Protein AF-A0A358MIZ1-F1 (afdb_monomer)

Solvent-accessible surface area (backbone atoms only — not comparable to full-atom values): 7118 Å² total; per-residue (Å²): 104,70,42,53,80,60,73,42,51,68,49,67,70,33,75,61,46,54,47,71,69,34,33,62,78,38,36,72,62,54,50,52,58,53,47,63,47,51,72,78,48,54,74,66,59,52,47,55,53,26,55,77,69,72,43,96,73,80,83,90,67,56,73,69,52,47,68,66,30,69,65,42,53,76,63,58,36,69,44,51,18,86,79,47,80,48,71,57,77,94,76,81,58,97,89,57,83,82,93,67,64,74,56,86,76,59,94,68,69,84,68,126

Sequence (112 aa):
RLCRFLGLEWMCSAPQFRKNADRVANRPEMIALLMAETRKRSKAEVLAGCEADGIPAGPINDLAEVFADPQVQARGMKITPEGVPGVRAPFRFSDAELVLDAASPALGQDNS

Nearest PDB structures (foldseek):
  4ed9-assembly1_A-2  TM=9.360E-01  e=2.223E-08  Brucella suis 1330
  4hl6-assembly3_E  TM=8.967E-01  e=2.841E-04  Escherichia coli K-12
  9br6-assembly1_A  TM=8.365E-01  e=1.562E-04  Homo sapiens
  5yx6-assembly1_A  TM=8.737E-01  e=2.601E-03  Mycobacterium tuberculosis H37Rv
  5yit-assembly1_B  TM=8.583E-01  e=3.954E-03  Mycobacterium tuberculosis H37Rv

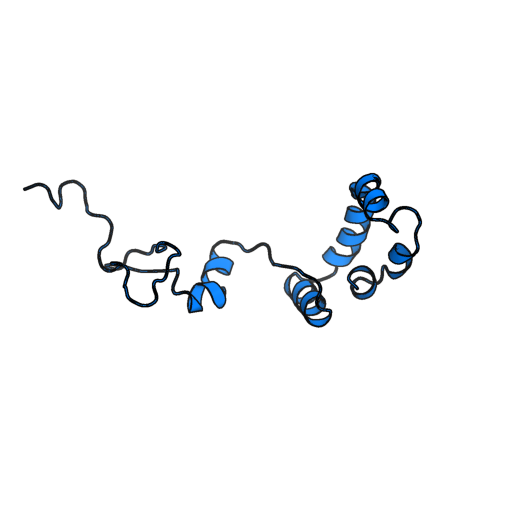Secondary structure (DSSP, 8-state):
-HHHHTT-GGGGT-GGGSSHHHHHHTHHHHHHHHHHHHTTS-HHHHHHHHHHTT--------HHHHHH-HHHHHTT-EE-GGG--EE--S---SS--------PPPTTTT--

Mean predicted aligned error: 4.59 Å

Radius of gyration: 22.75 Å; Cα contacts (8 Å, |Δi|>4): 81; chains: 1; bounding box: 43×31×69 Å

pLDDT: mean 95.73, std 2.7, range [74.44, 98.56]

Foldseek 3Di:
DLCVLLVNVVLCVDPCNVDPVSCVVCVVVVCVSSCVRPVVDDPVVSVVSCVVVVHDDDDPDDPVRCCVDPVCVVQVQWDQAVNRIDGDDSDDDPPDDDDRRHDDDDVCNPPD

Structure (mmCIF, N/CA/C/O backbone):
data_AF-A0A358MIZ1-F1
#
_entry.id   AF-A0A358MIZ1-F1
#
loop_
_atom_site.group_PDB
_atom_site.id
_atom_site.type_symbol
_atom_site.label_atom_id
_atom_site.label_alt_id
_atom_site.label_comp_id
_atom_site.label_asym_id
_atom_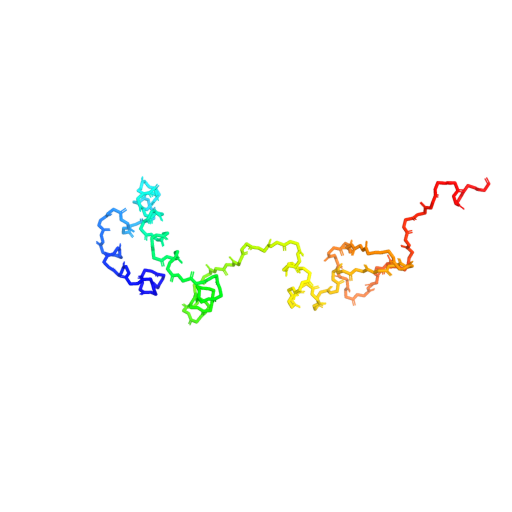site.label_entity_id
_atom_site.label_seq_id
_atom_site.pdbx_PDB_ins_code
_atom_site.Cartn_x
_atom_site.Cartn_y
_atom_site.Cartn_z
_atom_site.occupancy
_atom_site.B_iso_or_equiv
_atom_site.auth_seq_id
_atom_site.auth_comp_id
_atom_site.auth_asym_id
_atom_site.auth_atom_id
_atom_site.pdbx_PDB_model_num
ATOM 1 N N . ARG A 1 1 ? 6.329 -7.016 -16.672 1.00 94.12 1 ARG A N 1
ATOM 2 C CA . ARG A 1 1 ? 4.923 -6.621 -16.423 1.00 94.12 1 ARG A CA 1
ATOM 3 C C . ARG A 1 1 ? 4.863 -5.143 -16.074 1.00 94.12 1 ARG A C 1
ATOM 5 O O . ARG A 1 1 ? 4.507 -4.389 -16.957 1.00 94.12 1 ARG A O 1
ATOM 12 N N . LEU A 1 2 ? 5.401 -4.704 -14.928 1.00 96.62 2 LEU A N 1
ATOM 13 C CA . LEU A 1 2 ? 5.441 -3.274 -14.570 1.00 96.62 2 LEU A CA 1
ATOM 14 C C . LEU A 1 2 ? 6.026 -2.357 -15.660 1.00 96.62 2 LEU A C 1
ATOM 16 O O . LEU A 1 2 ? 5.390 -1.382 -16.036 1.00 96.62 2 LEU A O 1
ATOM 20 N N . CYS A 1 3 ? 7.191 -2.694 -16.227 1.00 96.94 3 CYS A N 1
ATOM 21 C CA . CYS A 1 3 ? 7.771 -1.882 -17.302 1.00 96.94 3 CYS A CA 1
ATOM 22 C C . CYS A 1 3 ? 6.865 -1.803 -18.540 1.00 96.94 3 CYS A C 1
ATOM 24 O O . CYS A 1 3 ? 6.811 -0.763 -19.171 1.00 96.94 3 CYS A O 1
ATOM 26 N N . ARG A 1 4 ? 6.114 -2.863 -18.862 1.00 96.06 4 ARG A N 1
ATOM 27 C CA . ARG A 1 4 ? 5.129 -2.843 -19.953 1.00 96.06 4 ARG A CA 1
ATOM 28 C C . ARG A 1 4 ? 3.967 -1.916 -19.641 1.00 96.06 4 ARG A C 1
ATOM 30 O O . ARG A 1 4 ? 3.683 -1.035 -20.440 1.00 96.06 4 ARG A O 1
ATOM 37 N N . PHE A 1 5 ? 3.365 -2.070 -18.465 1.00 96.50 5 PHE A N 1
ATOM 38 C CA . PHE A 1 5 ? 2.284 -1.206 -17.990 1.00 96.50 5 PHE A CA 1
ATOM 39 C C . PHE A 1 5 ? 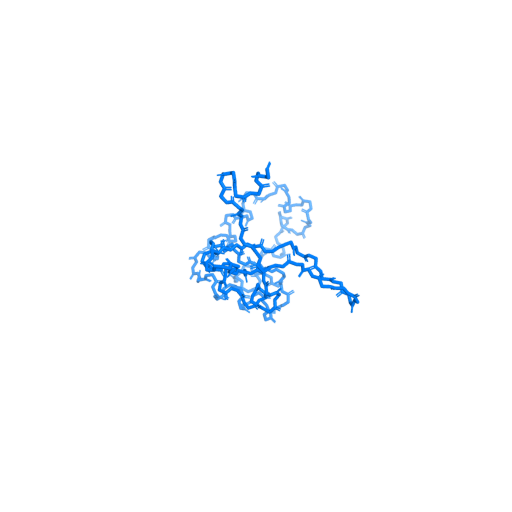2.662 0.288 -18.035 1.00 96.50 5 PHE A C 1
ATOM 41 O O . PHE A 1 5 ? 1.861 1.137 -18.423 1.00 96.50 5 PHE A O 1
ATOM 48 N N . LEU A 1 6 ? 3.913 0.612 -17.696 1.00 97.06 6 LEU A N 1
ATOM 49 C CA . LEU A 1 6 ? 4.421 1.985 -17.699 1.00 97.06 6 LEU A CA 1
ATOM 50 C C . LEU A 1 6 ? 4.954 2.468 -19.061 1.00 97.06 6 LEU A C 1
ATOM 52 O O . LEU A 1 6 ? 5.350 3.624 -19.150 1.00 97.06 6 LEU A O 1
ATOM 56 N N . GLY A 1 7 ? 4.971 1.638 -20.111 1.00 96.81 7 GLY A N 1
ATOM 57 C CA . GLY A 1 7 ? 5.532 2.009 -21.423 1.00 96.81 7 GLY A CA 1
ATOM 58 C C . GLY A 1 7 ? 7.069 2.041 -21.478 1.00 96.81 7 GLY A C 1
ATOM 59 O O . GLY A 1 7 ? 7.662 2.641 -22.366 1.00 96.81 7 GLY A O 1
ATOM 60 N N . LEU A 1 8 ? 7.730 1.381 -20.530 1.00 97.50 8 LEU A N 1
ATOM 61 C CA . LEU A 1 8 ? 9.182 1.301 -20.350 1.00 97.50 8 LEU A CA 1
ATOM 62 C C . LEU A 1 8 ? 9.742 -0.084 -20.720 1.00 97.50 8 LEU A C 1
ATOM 64 O O . LEU A 1 8 ? 10.708 -0.554 -20.120 1.00 97.50 8 LEU A O 1
ATOM 68 N N . GLU A 1 9 ? 9.136 -0.786 -21.680 1.00 97.06 9 GLU A N 1
ATOM 69 C CA . GLU A 1 9 ? 9.497 -2.174 -22.025 1.00 97.06 9 GLU A CA 1
ATOM 70 C C . GLU A 1 9 ? 10.971 -2.361 -22.388 1.00 97.06 9 GLU A C 1
ATOM 72 O O . GLU A 1 9 ? 11.555 -3.405 -22.094 1.00 97.06 9 GLU A O 1
ATOM 77 N N . TRP A 1 10 ? 11.599 -1.332 -22.956 1.00 97.12 10 TRP A N 1
ATOM 78 C CA . TRP A 1 10 ? 13.025 -1.326 -23.274 1.00 97.12 10 TRP A CA 1
ATOM 79 C C . TRP A 1 10 ? 13.906 -1.616 -22.043 1.00 97.12 10 TRP A C 1
ATOM 81 O O . TRP A 1 10 ? 14.931 -2.291 -22.168 1.00 97.12 10 TRP A O 1
ATOM 91 N N . MET A 1 11 ? 13.481 -1.209 -20.836 1.00 97.69 11 MET A N 1
ATOM 92 C CA . MET A 1 11 ? 14.207 -1.473 -19.587 1.00 97.69 11 MET A CA 1
ATOM 93 C C . MET A 1 11 ? 14.325 -2.971 -19.287 1.00 97.69 11 MET A C 1
ATOM 95 O O . MET A 1 11 ? 15.253 -3.380 -18.598 1.00 97.69 11 MET A O 1
ATOM 99 N N . CYS A 1 12 ? 13.421 -3.814 -19.801 1.00 95.75 12 CYS A N 1
ATOM 100 C CA . CYS A 1 12 ? 13.492 -5.263 -19.594 1.00 95.75 12 CYS A CA 1
ATOM 101 C C . CYS A 1 12 ? 14.709 -5.905 -20.279 1.00 95.75 12 CYS A C 1
ATOM 103 O O . CYS A 1 12 ? 15.159 -6.968 -19.849 1.00 95.75 12 CYS A O 1
ATOM 105 N N . SER A 1 13 ? 15.238 -5.268 -21.327 1.00 96.00 13 SER A N 1
ATOM 106 C CA . SER A 1 13 ? 16.381 -5.766 -22.102 1.00 96.00 13 SER A CA 1
ATOM 107 C C . SER A 1 13 ? 17.672 -4.997 -21.823 1.00 96.00 13 SER A C 1
ATOM 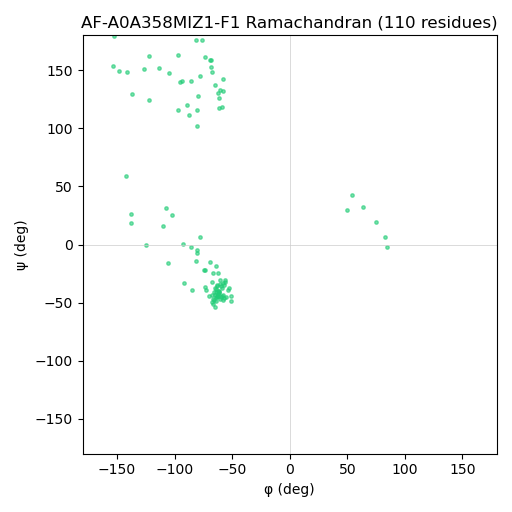109 O O . SER A 1 13 ? 18.752 -5.496 -22.137 1.00 96.00 13 SER A O 1
ATOM 111 N N . ALA A 1 14 ? 17.565 -3.814 -21.216 1.00 97.38 14 ALA A N 1
ATOM 112 C CA . ALA A 1 14 ? 18.684 -2.944 -20.888 1.00 97.38 14 ALA A CA 1
ATOM 113 C C . ALA A 1 14 ? 19.664 -3.634 -19.910 1.00 97.38 14 ALA A C 1
ATOM 115 O O . ALA A 1 14 ? 19.228 -4.095 -18.846 1.00 97.38 14 ALA A O 1
ATOM 116 N N . PRO A 1 15 ? 20.975 -3.717 -20.226 1.00 97.62 15 PRO A N 1
ATOM 117 C CA . PRO A 1 15 ? 21.959 -4.402 -19.382 1.00 97.62 15 PRO A CA 1
ATOM 118 C C . PRO A 1 15 ? 21.961 -3.929 -17.924 1.00 97.62 15 PRO A C 1
ATOM 120 O O . PRO A 1 15 ? 22.063 -4.748 -17.018 1.00 97.62 15 PRO A O 1
ATOM 123 N N . GLN A 1 16 ? 21.754 -2.632 -17.693 1.00 96.81 16 GLN A N 1
ATOM 124 C CA . GLN A 1 16 ? 21.748 -2.012 -16.368 1.00 96.81 16 GLN A CA 1
ATOM 125 C C . GLN A 1 16 ? 20.548 -2.400 -15.479 1.00 96.81 16 GLN A C 1
ATOM 127 O O . GLN A 1 16 ? 20.598 -2.190 -14.268 1.00 96.81 16 GLN A O 1
ATOM 132 N N . PHE A 1 17 ? 19.479 -2.990 -16.036 1.00 97.94 17 PHE A N 1
ATOM 133 C CA . PHE A 1 17 ? 18.267 -3.373 -15.287 1.00 97.94 17 PHE A CA 1
ATOM 134 C C . PHE A 1 17 ? 17.886 -4.858 -15.426 1.00 97.94 17 PHE A C 1
ATOM 136 O O . PHE A 1 17 ? 16.893 -5.312 -14.839 1.00 97.94 17 PHE A O 1
ATOM 143 N N . ARG A 1 18 ? 18.665 -5.631 -16.192 1.00 95.94 18 ARG A N 1
ATOM 144 C CA . ARG A 1 18 ? 18.317 -7.001 -16.588 1.00 95.94 18 ARG A CA 1
ATOM 145 C C . ARG A 1 18 ? 18.239 -7.947 -15.390 1.00 95.94 18 ARG A C 1
ATOM 147 O O . ARG A 1 18 ? 17.220 -8.616 -15.201 1.00 95.94 18 ARG A O 1
ATOM 154 N N . LYS A 1 19 ? 19.286 -8.019 -14.561 1.00 97.38 19 LYS A N 1
ATOM 155 C CA . LYS A 1 19 ? 19.297 -8.849 -13.346 1.00 97.38 19 LYS A CA 1
ATOM 156 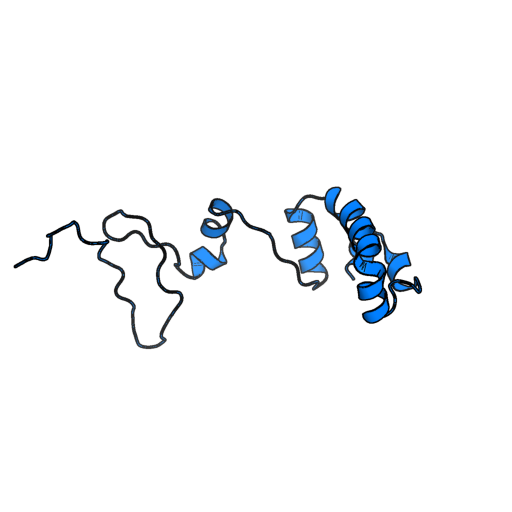C C . LYS A 1 19 ? 18.942 -8.016 -12.123 1.00 97.38 19 LYS A C 1
ATOM 158 O O . LYS A 1 19 ? 19.008 -6.791 -12.119 1.00 97.38 19 LYS A O 1
ATOM 163 N N . ASN A 1 20 ? 18.579 -8.699 -11.04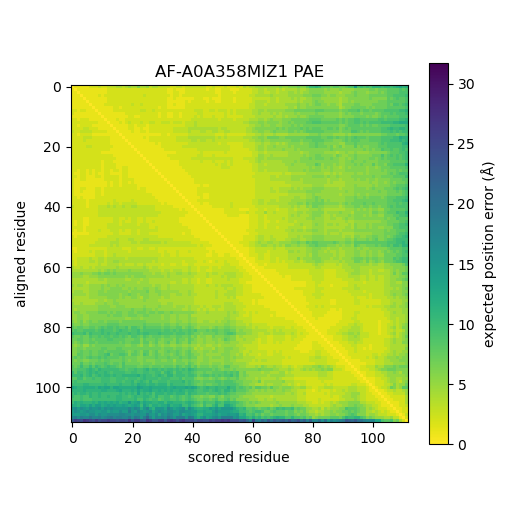1 1.00 97.31 20 ASN A N 1
ATOM 164 C CA . ASN A 1 20 ? 18.280 -8.019 -9.784 1.00 97.31 20 ASN A CA 1
ATOM 165 C C . ASN A 1 20 ? 19.483 -7.244 -9.232 1.00 97.31 20 ASN A C 1
ATOM 167 O O . ASN A 1 20 ? 19.305 -6.124 -8.770 1.00 97.31 20 ASN A O 1
ATOM 171 N N . ALA A 1 21 ? 20.689 -7.814 -9.323 1.00 98.25 21 ALA A N 1
ATOM 172 C CA . ALA A 1 21 ? 21.918 -7.138 -8.911 1.00 98.25 21 ALA A CA 1
ATOM 173 C C . ALA A 1 21 ? 22.133 -5.831 -9.692 1.00 98.25 21 ALA A C 1
ATOM 175 O O . ALA A 1 21 ? 22.386 -4.797 -9.080 1.00 98.25 21 ALA A O 1
ATOM 176 N N . ASP A 1 22 ? 21.915 -5.857 -11.011 1.00 98.12 22 ASP A N 1
ATOM 177 C CA . ASP A 1 22 ? 22.037 -4.678 -11.874 1.00 98.12 22 ASP A CA 1
ATOM 178 C C . ASP A 1 22 ? 21.024 -3.594 -11.465 1.00 98.12 22 ASP A C 1
ATOM 180 O O . ASP A 1 22 ? 21.392 -2.437 -11.280 1.00 98.12 22 ASP A O 1
ATOM 184 N N . ARG A 1 23 ? 19.762 -3.968 -11.200 1.00 97.94 23 ARG A N 1
ATOM 185 C CA . ARG A 1 23 ? 18.738 -3.029 -10.696 1.00 97.94 23 ARG A CA 1
ATOM 186 C C . ARG A 1 23 ? 19.067 -2.441 -9.330 1.00 97.94 23 ARG A C 1
ATOM 188 O O . ARG A 1 23 ? 18.695 -1.306 -9.056 1.00 97.94 23 ARG A O 1
ATOM 195 N N . VAL A 1 24 ? 19.700 -3.214 -8.449 1.00 98.31 24 VAL A N 1
ATOM 196 C CA . VAL A 1 24 ? 20.123 -2.728 -7.129 1.00 98.31 24 VAL A CA 1
ATOM 197 C C . VAL A 1 24 ? 21.271 -1.731 -7.281 1.00 98.31 24 VAL A C 1
ATOM 199 O O . VAL A 1 24 ? 21.212 -0.671 -6.662 1.00 98.31 24 VAL A O 1
ATOM 202 N N . ALA A 1 25 ? 22.255 -2.033 -8.132 1.00 98.25 25 ALA A N 1
ATOM 203 C CA . ALA A 1 25 ? 23.380 -1.147 -8.424 1.00 98.25 25 ALA A CA 1
ATOM 204 C C . ALA A 1 25 ? 22.935 0.158 -9.111 1.00 98.25 25 ALA A C 1
ATOM 206 O O . ALA A 1 25 ? 23.421 1.230 -8.767 1.00 98.25 25 ALA A O 1
ATOM 207 N N . ASN A 1 26 ? 21.952 0.081 -10.013 1.00 98.25 26 ASN A N 1
ATOM 208 C CA . ASN A 1 26 ? 21.421 1.219 -10.773 1.00 98.25 26 ASN A CA 1
ATOM 209 C C . ASN A 1 26 ? 20.075 1.725 -10.221 1.00 98.25 26 ASN A C 1
ATOM 211 O O . ASN A 1 26 ? 19.258 2.299 -10.945 1.00 98.25 26 ASN A O 1
ATOM 215 N N . ARG A 1 27 ? 19.813 1.499 -8.926 1.00 98.38 27 ARG A N 1
ATOM 216 C CA . ARG A 1 27 ? 18.529 1.821 -8.286 1.00 98.38 27 ARG A CA 1
ATOM 217 C C . ARG A 1 27 ? 18.112 3.288 -8.451 1.00 98.38 27 ARG A C 1
ATOM 219 O O . ARG A 1 27 ? 16.938 3.490 -8.758 1.00 98.38 27 ARG A O 1
ATOM 226 N N . PRO A 1 28 ? 18.989 4.297 -8.266 1.00 98.56 28 PRO A N 1
ATOM 227 C CA . PRO A 1 28 ? 18.587 5.697 -8.411 1.00 98.56 28 PRO A CA 1
ATOM 228 C C . PRO A 1 28 ? 18.044 6.019 -9.809 1.00 98.56 28 PRO A C 1
ATOM 230 O O . PRO A 1 28 ? 16.977 6.617 -9.927 1.00 98.56 28 PRO A O 1
ATOM 233 N N . GLU A 1 29 ? 18.726 5.557 -10.860 1.00 98.31 29 GLU A N 1
ATOM 234 C CA . GLU A 1 29 ? 18.304 5.753 -12.251 1.00 98.31 29 GLU A CA 1
ATOM 235 C C . GLU A 1 29 ? 17.000 5.002 -12.551 1.00 98.31 29 GLU A C 1
ATOM 237 O O . GLU A 1 29 ? 16.050 5.580 -13.080 1.00 98.31 29 GLU A O 1
ATOM 242 N N . MET A 1 30 ? 16.914 3.731 -12.142 1.00 98.38 30 MET A N 1
ATOM 243 C CA . MET A 1 30 ? 15.707 2.922 -12.319 1.00 98.38 30 MET A CA 1
ATOM 244 C C . MET A 1 30 ? 14.490 3.583 -11.661 1.00 98.38 30 MET A C 1
ATOM 246 O O . MET A 1 30 ? 13.422 3.657 -12.266 1.00 98.38 30 MET A O 1
ATOM 250 N N . ILE A 1 31 ? 14.643 4.070 -10.425 1.00 98.19 31 ILE A N 1
ATOM 251 C CA . ILE A 1 31 ? 13.574 4.762 -9.701 1.00 98.19 31 ILE A CA 1
ATOM 252 C C . ILE A 1 31 ? 13.177 6.042 -10.434 1.00 98.19 31 ILE A C 1
ATOM 254 O O . ILE A 1 31 ? 11.984 6.268 -10.606 1.00 98.19 31 ILE A O 1
ATOM 258 N N . ALA A 1 32 ? 14.133 6.848 -10.906 1.00 98.50 32 ALA A N 1
ATOM 259 C CA . ALA A 1 32 ? 13.831 8.081 -11.629 1.00 98.50 32 ALA A CA 1
ATOM 260 C C . ALA A 1 32 ? 12.977 7.824 -12.885 1.00 98.50 32 ALA A C 1
ATOM 262 O O . ALA A 1 32 ? 11.980 8.515 -13.096 1.00 98.50 32 ALA A O 1
ATOM 263 N N . LEU A 1 33 ? 13.310 6.790 -13.665 1.00 98.31 33 LEU A N 1
ATOM 264 C CA . LEU A 1 33 ? 12.551 6.385 -14.855 1.00 98.31 33 LEU A CA 1
ATOM 265 C C . LEU A 1 33 ? 11.136 5.906 -14.505 1.00 98.31 33 LEU A C 1
ATOM 267 O O . LEU A 1 33 ? 10.160 6.365 -15.096 1.00 98.31 33 LEU A O 1
ATOM 271 N N . LEU A 1 34 ? 11.008 5.020 -13.512 1.00 98.12 34 LEU A N 1
ATOM 272 C CA . LEU A 1 34 ? 9.701 4.529 -13.067 1.00 98.12 34 LEU A CA 1
ATOM 273 C C . LEU A 1 34 ? 8.837 5.673 -12.518 1.00 98.12 34 LEU A C 1
ATOM 275 O O . LEU A 1 34 ? 7.657 5.759 -12.848 1.00 98.12 34 LEU A O 1
ATOM 279 N N . MET A 1 35 ? 9.423 6.575 -11.725 1.00 97.94 35 MET A N 1
ATOM 280 C CA . MET A 1 35 ? 8.736 7.738 -11.160 1.00 97.94 35 MET A CA 1
ATOM 281 C C . MET A 1 35 ? 8.277 8.727 -12.227 1.00 97.94 35 MET A C 1
ATOM 283 O O . MET A 1 35 ? 7.202 9.307 -12.086 1.00 97.94 35 MET A O 1
ATOM 287 N N . ALA A 1 36 ? 9.067 8.932 -13.283 1.00 98.25 36 ALA A N 1
ATOM 288 C CA . ALA A 1 36 ? 8.682 9.805 -14.386 1.00 98.25 36 ALA A CA 1
ATOM 289 C C . ALA A 1 36 ? 7.373 9.339 -15.042 1.00 98.25 36 ALA A C 1
ATOM 291 O O . ALA A 1 36 ? 6.537 10.171 -15.386 1.00 98.25 36 ALA A O 1
ATOM 292 N N . GLU A 1 37 ? 7.160 8.025 -15.156 1.00 98.00 37 GLU A N 1
ATOM 293 C CA . GLU A 1 37 ? 5.932 7.467 -15.726 1.00 98.00 37 GLU A CA 1
ATOM 294 C C . GLU A 1 37 ? 4.793 7.328 -14.715 1.00 98.00 37 GLU A C 1
ATOM 296 O O . GLU A 1 37 ? 3.640 7.609 -15.052 1.00 98.00 37 GLU A O 1
ATOM 301 N N . THR A 1 38 ? 5.065 6.932 -13.469 1.00 97.12 38 THR A N 1
ATOM 302 C CA . THR A 1 38 ? 3.999 6.801 -12.462 1.00 97.12 38 THR A CA 1
ATOM 303 C C . THR A 1 38 ? 3.402 8.151 -12.076 1.00 97.12 38 THR A C 1
ATOM 305 O O . THR A 1 38 ? 2.198 8.222 -11.863 1.00 97.12 38 THR A O 1
ATOM 308 N N . ARG A 1 39 ? 4.184 9.243 -12.075 1.00 97.44 39 ARG A N 1
ATOM 309 C CA . ARG A 1 39 ? 3.693 10.611 -11.795 1.00 97.44 39 ARG A CA 1
ATOM 310 C C . ARG A 1 39 ? 2.683 11.142 -12.813 1.00 97.44 39 ARG A C 1
ATOM 312 O O . ARG A 1 39 ? 1.983 12.101 -12.512 1.00 97.44 39 ARG A O 1
ATOM 319 N N . LYS A 1 40 ? 2.609 10.549 -14.007 1.00 97.69 40 LYS A N 1
ATOM 320 C CA . LYS A 1 40 ? 1.640 10.929 -15.049 1.00 97.69 40 LYS A CA 1
ATOM 321 C C . LYS A 1 40 ? 0.249 10.333 -14.816 1.00 97.69 40 LYS A C 1
ATOM 323 O O . LYS A 1 40 ? -0.656 10.597 -15.598 1.00 97.69 40 LYS A O 1
ATOM 328 N N . ARG A 1 41 ? 0.099 9.483 -13.799 1.00 96.56 41 ARG A N 1
ATOM 329 C CA . ARG A 1 41 ? -1.106 8.708 -13.502 1.00 96.56 41 ARG A CA 1
ATOM 330 C C . ARG A 1 41 ? -1.512 8.957 -12.055 1.00 96.56 41 ARG A C 1
ATOM 332 O O . ARG A 1 41 ? -0.671 9.217 -11.194 1.00 96.56 41 ARG A O 1
ATOM 339 N N . SER A 1 42 ? -2.799 8.860 -11.771 1.00 96.88 42 SER A N 1
ATOM 340 C CA . SER A 1 42 ? -3.303 8.877 -10.402 1.00 96.88 42 SER A CA 1
ATOM 341 C C . SER A 1 42 ? -2.915 7.599 -9.648 1.00 96.88 42 SER A C 1
ATOM 343 O O . SER A 1 42 ? -2.671 6.543 -10.239 1.00 96.88 42 SER A O 1
ATOM 345 N N . LYS A 1 43 ? -2.917 7.671 -8.308 1.00 94.25 43 LYS A N 1
ATOM 346 C CA . LYS A 1 43 ? -2.733 6.504 -7.425 1.00 94.25 43 LYS A CA 1
ATOM 347 C C . LYS A 1 43 ? -3.692 5.363 -7.798 1.00 94.25 43 LYS A C 1
ATOM 349 O O . LYS A 1 43 ? -3.265 4.216 -7.884 1.00 94.25 43 LYS A O 1
ATOM 354 N N . ALA A 1 44 ? -4.960 5.693 -8.055 1.00 94.50 44 ALA A N 1
ATOM 355 C CA . ALA A 1 44 ? -6.003 4.726 -8.386 1.00 94.50 44 ALA A CA 1
ATOM 356 C C . ALA A 1 44 ? -5.725 3.994 -9.709 1.00 94.50 44 ALA A C 1
ATOM 358 O O . ALA A 1 44 ? -5.808 2.771 -9.757 1.00 94.50 44 ALA A O 1
ATOM 359 N N . GLU A 1 45 ? -5.325 4.717 -10.758 1.00 96.81 45 GLU A N 1
ATOM 360 C CA . GLU A 1 45 ? -4.998 4.115 -12.059 1.00 96.81 45 GLU A CA 1
ATOM 361 C C . GLU A 1 45 ? -3.788 3.182 -11.977 1.00 96.81 45 GLU A C 1
ATOM 363 O O . GLU A 1 45 ? -3.790 2.105 -12.573 1.00 96.81 45 GLU A O 1
ATOM 368 N N . VAL A 1 46 ? -2.752 3.571 -11.224 1.00 97.06 46 VAL A N 1
ATOM 369 C CA . VAL A 1 46 ? -1.563 2.728 -11.034 1.00 97.06 46 VAL A CA 1
ATOM 370 C C . VAL A 1 46 ? -1.915 1.452 -10.274 1.00 97.06 46 VAL A C 1
ATOM 372 O O . VAL A 1 46 ? -1.461 0.379 -10.664 1.00 97.06 46 VAL A O 1
ATOM 375 N N . LEU A 1 47 ? -2.727 1.544 -9.218 1.00 96.12 47 LEU A N 1
ATOM 376 C CA . LEU A 1 47 ? -3.142 0.373 -8.442 1.00 96.12 47 LEU A CA 1
ATOM 377 C C . LEU A 1 47 ? -4.008 -0.577 -9.267 1.00 96.12 47 LEU A C 1
ATOM 379 O O . LEU A 1 47 ? -3.692 -1.762 -9.322 1.00 96.12 47 LEU A O 1
ATOM 383 N N . ALA A 1 48 ? -5.020 -0.058 -9.968 1.00 96.06 48 ALA A N 1
ATOM 384 C CA . ALA A 1 48 ? -5.890 -0.865 -10.821 1.00 96.06 48 ALA A CA 1
ATOM 385 C C . ALA A 1 48 ? -5.109 -1.551 -11.955 1.00 96.06 48 ALA A C 1
ATOM 387 O O . ALA A 1 48 ? -5.315 -2.731 -12.233 1.00 96.06 48 ALA A O 1
ATOM 388 N N . GLY A 1 49 ? -4.167 -0.840 -12.585 1.00 96.62 49 GLY A N 1
ATOM 389 C CA . GLY A 1 49 ? -3.306 -1.414 -13.619 1.00 96.62 49 GLY A CA 1
ATOM 390 C C . GLY A 1 49 ? -2.359 -2.491 -13.085 1.00 96.62 49 GLY A C 1
ATOM 391 O O . GLY A 1 49 ? -2.192 -3.538 -13.709 1.00 96.62 49 GLY A O 1
ATOM 392 N N . CYS A 1 50 ? -1.773 -2.272 -11.906 1.00 97.19 50 CYS A N 1
ATOM 393 C CA . CYS A 1 50 ? -0.947 -3.276 -11.242 1.00 97.19 50 CYS A CA 1
ATOM 394 C C . CYS A 1 50 ? -1.754 -4.527 -10.871 1.00 97.19 50 CYS A C 1
ATOM 396 O O . CYS A 1 50 ? -1.292 -5.634 -11.140 1.00 97.19 50 CYS A O 1
ATOM 398 N N . GLU A 1 51 ? -2.952 -4.367 -10.307 1.00 95.81 51 GLU A N 1
ATOM 399 C CA . GLU A 1 51 ? -3.841 -5.477 -9.951 1.00 95.81 51 GLU A CA 1
ATOM 400 C C . GLU A 1 51 ? -4.230 -6.306 -11.182 1.00 95.81 51 GLU A C 1
ATOM 402 O O . GLU A 1 51 ? -4.064 -7.528 -11.171 1.00 95.81 51 GLU A O 1
ATOM 407 N N . ALA A 1 52 ? -4.634 -5.649 -12.276 1.00 96.69 52 ALA A N 1
ATOM 408 C CA . ALA A 1 52 ? -4.996 -6.310 -13.531 1.00 96.69 52 ALA A CA 1
ATOM 409 C C . ALA A 1 52 ? -3.856 -7.167 -14.119 1.00 96.69 52 ALA A C 1
ATOM 411 O O . ALA A 1 52 ? -4.106 -8.226 -14.694 1.00 96.69 52 ALA A O 1
ATOM 412 N N . ASP A 1 53 ? -2.599 -6.751 -13.931 1.00 95.69 53 ASP A N 1
ATOM 413 C CA . ASP A 1 53 ? -1.407 -7.467 -14.408 1.00 95.69 53 ASP A CA 1
ATOM 414 C C . ASP A 1 53 ? -0.802 -8.445 -13.370 1.00 95.69 53 ASP A C 1
ATOM 416 O O . ASP A 1 53 ? 0.228 -9.098 -13.628 1.00 95.69 53 ASP A O 1
ATOM 420 N N . GLY A 1 54 ? -1.409 -8.553 -12.181 1.00 95.75 54 GLY A N 1
ATOM 421 C CA . GLY A 1 54 ? -0.895 -9.342 -11.057 1.00 95.75 54 GLY A CA 1
ATOM 422 C C . GLY A 1 54 ? 0.451 -8.833 -10.530 1.00 95.75 54 GLY A C 1
ATOM 423 O O . GLY A 1 54 ? 1.312 -9.622 -10.136 1.00 95.75 54 GLY A O 1
ATOM 424 N N . ILE A 1 55 ? 0.680 -7.522 -10.598 1.00 97.12 55 ILE A N 1
ATOM 425 C CA . ILE A 1 55 ? 1.855 -6.837 -10.059 1.00 97.12 55 ILE A CA 1
ATOM 426 C C . ILE A 1 55 ? 1.542 -6.440 -8.610 1.00 97.12 55 ILE A C 1
ATOM 428 O O . ILE A 1 55 ? 0.623 -5.655 -8.388 1.00 97.12 55 ILE A O 1
ATOM 432 N N . PRO A 1 56 ? 2.313 -6.912 -7.615 1.00 96.56 56 PRO A N 1
ATOM 433 C CA . PRO A 1 56 ? 2.125 -6.485 -6.234 1.00 96.56 56 PRO A CA 1
ATOM 434 C C . PRO A 1 56 ? 2.360 -4.977 -6.087 1.00 96.56 56 PRO A C 1
ATOM 436 O O . PRO A 1 56 ? 3.467 -4.486 -6.316 1.00 96.56 56 PRO A O 1
ATOM 439 N N . ALA A 1 57 ? 1.318 -4.253 -5.691 1.00 96.12 57 ALA A N 1
ATOM 440 C CA . ALA A 1 57 ? 1.356 -2.833 -5.378 1.00 96.12 57 ALA A CA 1
ATOM 441 C C . ALA A 1 57 ? 0.325 -2.532 -4.285 1.00 96.12 57 ALA A C 1
ATOM 443 O O . ALA A 1 57 ? -0.704 -3.197 -4.200 1.00 96.12 57 ALA A O 1
ATOM 444 N N . GLY A 1 58 ? 0.604 -1.535 -3.451 1.00 94.00 58 GLY A N 1
ATOM 445 C CA . GLY A 1 58 ? -0.311 -1.078 -2.410 1.00 94.00 58 GLY A CA 1
ATOM 446 C C . GLY A 1 58 ? -0.258 0.443 -2.282 1.00 94.00 58 GLY A C 1
ATOM 447 O O . GLY A 1 58 ? 0.789 1.037 -2.565 1.00 94.00 58 GLY A O 1
ATOM 448 N N . PRO A 1 59 ? -1.371 1.091 -1.905 1.00 94.38 59 PRO A N 1
ATOM 449 C CA . PRO A 1 59 ? -1.379 2.523 -1.669 1.00 94.38 59 PRO A CA 1
ATOM 450 C C . PRO A 1 59 ? -0.555 2.872 -0.427 1.00 94.38 59 PRO A C 1
ATOM 452 O O . PRO A 1 59 ? -0.476 2.103 0.530 1.00 94.38 59 PRO A O 1
ATOM 455 N N . ILE A 1 60 ? -0.011 4.086 -0.411 1.00 94.44 60 ILE A N 1
ATOM 456 C CA . ILE A 1 60 ? 0.283 4.769 0.848 1.00 94.44 60 ILE A CA 1
ATOM 457 C C . ILE A 1 60 ? -1.000 5.507 1.225 1.00 94.44 60 ILE A C 1
ATOM 459 O O . ILE A 1 60 ? -1.411 6.415 0.499 1.00 94.44 60 ILE A O 1
ATOM 463 N N . ASN A 1 61 ? -1.651 5.047 2.292 1.00 93.69 61 ASN A N 1
ATOM 464 C CA . ASN A 1 61 ? -2.902 5.614 2.787 1.00 93.69 61 ASN A CA 1
ATOM 465 C C . ASN A 1 61 ? -2.627 6.629 3.898 1.00 93.69 61 ASN A C 1
ATOM 467 O O . ASN A 1 61 ? -1.782 6.384 4.764 1.00 93.69 61 ASN A O 1
ATOM 471 N N . ASP A 1 62 ? -3.366 7.734 3.901 1.00 95.44 62 ASP A N 1
ATOM 472 C CA . ASP A 1 62 ? -3.505 8.555 5.104 1.00 95.44 62 ASP A CA 1
ATOM 473 C C . ASP A 1 62 ? -4.470 7.906 6.121 1.00 95.44 62 ASP A C 1
ATOM 475 O O . ASP A 1 62 ? -5.062 6.855 5.869 1.00 95.44 62 ASP A O 1
ATOM 479 N N . LEU A 1 63 ? -4.630 8.509 7.304 1.00 94.25 63 LEU A N 1
ATOM 480 C CA . LEU A 1 63 ? -5.501 7.945 8.341 1.00 94.25 63 LEU A CA 1
ATOM 481 C C . LEU A 1 63 ? -6.976 7.872 7.920 1.00 94.25 63 LEU A C 1
ATOM 483 O O . LEU A 1 63 ? -7.658 6.918 8.293 1.00 94.25 63 LEU A O 1
ATOM 487 N N . ALA A 1 64 ? -7.478 8.847 7.161 1.00 95.00 64 ALA A N 1
ATOM 488 C CA . ALA A 1 64 ? -8.862 8.833 6.699 1.00 95.00 64 ALA A CA 1
ATOM 489 C C . ALA A 1 64 ? -9.078 7.695 5.690 1.00 95.00 64 ALA A C 1
ATOM 491 O O . ALA A 1 64 ? -10.044 6.942 5.811 1.00 95.00 64 ALA A O 1
ATOM 492 N N . GLU A 1 65 ? -8.135 7.515 4.764 1.00 95.25 65 GLU A N 1
ATOM 493 C CA . GLU A 1 65 ? -8.118 6.417 3.799 1.00 95.25 65 GLU A CA 1
ATOM 494 C C . GLU A 1 65 ? -8.005 5.051 4.489 1.00 95.25 65 GLU A C 1
ATOM 496 O O . GLU A 1 65 ? -8.716 4.124 4.111 1.00 95.25 65 GLU A O 1
ATOM 501 N N . VAL A 1 66 ? -7.188 4.921 5.545 1.00 95.75 66 VAL A N 1
ATOM 502 C CA . VAL A 1 66 ? -7.103 3.684 6.344 1.00 95.75 66 VAL A CA 1
ATOM 503 C C . VAL A 1 66 ? -8.463 3.311 6.932 1.00 95.75 66 VAL A C 1
ATOM 505 O O . VAL A 1 66 ? -8.879 2.165 6.815 1.00 95.75 66 VAL A O 1
ATOM 508 N N . PHE A 1 67 ? -9.188 4.243 7.555 1.00 96.06 67 PHE A N 1
ATOM 509 C CA . PHE A 1 67 ? -10.498 3.924 8.143 1.00 96.06 67 PHE A CA 1
ATOM 510 C C . PHE A 1 67 ? -11.613 3.737 7.101 1.00 96.06 67 PHE A C 1
ATOM 512 O O . PHE A 1 67 ? -12.619 3.084 7.394 1.00 96.06 67 PHE A O 1
ATOM 519 N N . ALA A 1 68 ? -11.443 4.288 5.899 1.00 95.44 68 ALA A N 1
ATOM 520 C CA . ALA A 1 68 ? -12.333 4.066 4.764 1.00 95.44 68 ALA A CA 1
ATOM 521 C C . ALA A 1 68 ? -12.051 2.748 4.017 1.00 95.44 68 ALA A C 1
ATOM 523 O O . ALA A 1 68 ? -12.886 2.315 3.225 1.00 95.44 68 ALA A O 1
ATOM 524 N N . ASP A 1 69 ? -10.907 2.105 4.266 1.00 94.94 69 ASP A N 1
ATOM 525 C CA . ASP A 1 69 ? -10.495 0.890 3.571 1.00 94.94 69 ASP A CA 1
ATOM 526 C C . ASP A 1 69 ? -11.474 -0.285 3.823 1.00 94.94 69 ASP A C 1
ATOM 528 O O . ASP A 1 69 ? -11.793 -0.594 4.983 1.00 94.94 69 ASP A O 1
ATOM 532 N N . PRO A 1 70 ? -11.940 -0.985 2.764 1.00 94.06 70 PRO A N 1
ATOM 533 C CA . PRO A 1 70 ? -12.893 -2.087 2.897 1.00 94.06 70 PRO A CA 1
ATOM 534 C C . PRO A 1 70 ? -12.409 -3.218 3.808 1.00 94.06 70 PRO A C 1
ATOM 536 O O . PRO A 1 70 ? -13.208 -3.817 4.530 1.00 94.06 70 PRO A O 1
ATOM 539 N N . GLN A 1 71 ? -11.106 -3.509 3.819 1.00 94.69 71 GLN A N 1
ATOM 540 C CA . GLN A 1 71 ? -10.539 -4.546 4.670 1.00 94.69 71 GLN A CA 1
ATOM 541 C C . GLN A 1 71 ? -10.523 -4.102 6.134 1.00 94.69 71 GLN A C 1
ATOM 543 O O . GLN A 1 71 ? -10.838 -4.902 7.014 1.00 94.69 71 GLN A O 1
ATOM 548 N N . VAL A 1 72 ? -10.214 -2.837 6.427 1.00 96.50 72 VAL A N 1
ATOM 549 C CA . VAL A 1 72 ? -10.282 -2.291 7.797 1.00 96.50 72 VAL A CA 1
ATOM 550 C C . VAL A 1 72 ? -11.713 -2.360 8.344 1.00 96.50 72 VAL A C 1
ATOM 552 O O . VAL A 1 72 ? -11.911 -2.765 9.498 1.00 96.50 72 VAL A O 1
ATOM 555 N N . GLN A 1 73 ? -12.709 -2.055 7.507 1.00 96.88 73 GLN A N 1
ATOM 556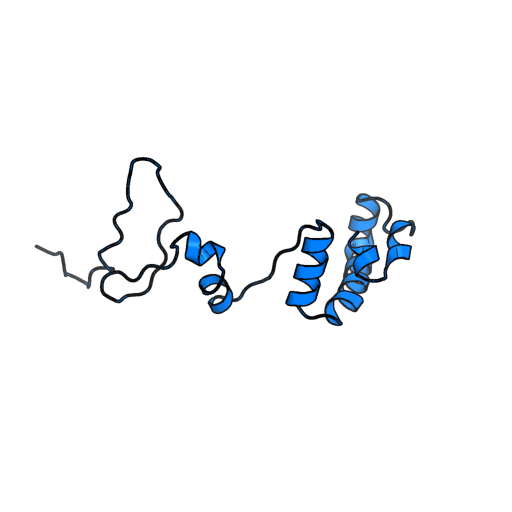 C CA . GLN A 1 73 ? -14.133 -2.154 7.845 1.00 96.88 73 GLN A CA 1
ATOM 557 C C . GLN A 1 73 ? -14.588 -3.606 8.040 1.00 96.88 73 GLN A C 1
ATOM 559 O O . GLN A 1 73 ? -15.146 -3.935 9.085 1.00 96.88 73 GLN A O 1
ATOM 564 N N . ALA A 1 74 ? -14.279 -4.510 7.104 1.00 96.38 74 ALA A N 1
ATOM 565 C CA . ALA A 1 74 ? -14.612 -5.937 7.209 1.00 96.38 74 ALA A CA 1
ATOM 566 C C . ALA A 1 74 ? -13.961 -6.606 8.436 1.00 96.38 74 ALA A C 1
ATOM 568 O O . ALA A 1 74 ? -14.485 -7.547 9.050 1.00 96.38 74 ALA A O 1
ATOM 569 N N . ARG A 1 75 ? -12.792 -6.102 8.840 1.00 96.06 75 ARG A N 1
ATOM 570 C CA . ARG A 1 75 ? -12.093 -6.537 10.049 1.00 96.06 75 ARG A CA 1
ATOM 571 C C . ARG A 1 75 ? -12.642 -5.897 11.321 1.00 96.06 75 ARG A C 1
ATOM 573 O O . ARG A 1 75 ? -12.239 -6.338 12.396 1.00 96.06 75 ARG A O 1
ATOM 580 N N . GLY A 1 76 ? -13.560 -4.934 11.238 1.00 95.62 76 GLY A N 1
ATOM 581 C CA . GLY A 1 76 ? -14.137 -4.246 12.394 1.00 95.62 76 GLY A CA 1
ATOM 582 C C . GLY A 1 76 ? -13.055 -3.650 13.290 1.00 95.62 76 GLY A C 1
ATOM 583 O O . GLY A 1 76 ? -13.064 -3.877 14.495 1.00 95.62 76 GLY A O 1
ATOM 584 N N . MET A 1 77 ? -12.032 -3.029 12.691 1.00 97.50 77 MET A N 1
ATOM 585 C CA . MET A 1 77 ? -10.874 -2.530 13.444 1.00 97.50 77 MET A CA 1
ATOM 586 C C . MET A 1 77 ? -11.198 -1.270 14.249 1.00 97.50 77 MET A C 1
ATOM 588 O O . MET A 1 77 ? -10.687 -1.114 15.356 1.00 97.50 77 MET A O 1
ATOM 592 N N . LYS A 1 78 ? -12.041 -0.385 13.705 1.00 96.50 78 LYS A N 1
ATOM 593 C CA . LYS A 1 78 ? -12.529 0.808 14.402 1.00 96.50 78 LYS A CA 1
ATOM 594 C C . LYS A 1 78 ? -13.665 0.418 15.344 1.00 96.50 78 LYS A C 1
ATOM 596 O O . LYS A 1 78 ? -14.632 -0.203 14.910 1.00 96.50 78 LYS A O 1
ATOM 601 N N . ILE A 1 79 ? -13.543 0.815 16.603 1.00 96.19 79 ILE A N 1
ATOM 602 C CA . ILE A 1 79 ? -14.553 0.637 17.648 1.00 96.19 79 ILE A CA 1
ATOM 603 C C . ILE A 1 79 ? -14.941 1.997 18.224 1.00 96.19 79 ILE A C 1
ATOM 605 O O . ILE A 1 79 ? -14.209 2.974 18.050 1.00 96.19 79 ILE A O 1
ATOM 609 N N . THR A 1 80 ? -16.080 2.049 18.909 1.00 96.38 80 THR A N 1
ATOM 610 C CA . THR A 1 80 ? -16.573 3.274 19.547 1.00 96.38 80 THR A CA 1
ATOM 611 C C . THR A 1 80 ? -17.235 2.953 20.898 1.00 96.38 80 THR A C 1
ATOM 613 O O . THR A 1 80 ? -18.435 3.201 21.049 1.00 96.38 80 THR A O 1
ATOM 616 N N . PRO A 1 81 ? -16.515 2.334 21.859 1.00 95.88 81 PRO A N 1
ATOM 617 C CA . PRO A 1 81 ? -17.066 2.071 23.187 1.00 95.88 81 PRO A CA 1
ATOM 618 C C . PRO A 1 81 ? -17.501 3.381 23.843 1.00 95.88 81 PRO A C 1
ATOM 620 O O . PRO A 1 81 ? -16.775 4.373 23.790 1.00 95.88 81 PRO A O 1
ATOM 623 N N . GLU A 1 82 ? -18.715 3.405 24.391 1.00 94.62 82 GLU A N 1
ATOM 624 C CA . GLU A 1 82 ? -19.292 4.572 25.082 1.00 94.62 82 GLU A CA 1
ATOM 625 C C . GLU A 1 82 ? -19.200 5.896 24.286 1.00 94.62 82 GLU A C 1
ATOM 627 O O . GLU A 1 82 ? -19.121 6.986 24.847 1.00 94.62 82 GLU A O 1
ATOM 632 N N . GLY A 1 83 ? -19.208 5.822 22.948 1.00 94.19 83 GLY A N 1
ATOM 633 C CA . GLY A 1 83 ? -19.109 6.999 22.078 1.00 94.19 83 GLY A CA 1
ATOM 634 C C . GLY A 1 83 ? -17.680 7.483 21.789 1.00 94.19 83 GLY A C 1
ATOM 635 O O . GLY A 1 83 ? -17.514 8.407 20.992 1.00 94.19 83 GLY A O 1
ATOM 636 N N . VAL A 1 84 ? -16.647 6.853 22.359 1.00 95.00 84 VAL A N 1
ATOM 637 C CA . VAL A 1 84 ? -15.238 7.246 22.201 1.00 95.00 84 VAL A CA 1
ATOM 638 C C . VAL A 1 84 ? -14.563 6.410 21.105 1.00 95.00 84 VAL A C 1
ATOM 640 O O . VAL A 1 84 ? -14.425 5.198 21.261 1.00 95.00 84 VAL A O 1
ATOM 643 N N . PRO A 1 85 ? -14.113 7.007 19.984 1.00 94.25 85 PRO A N 1
ATOM 644 C CA . PRO A 1 85 ? -13.462 6.259 18.912 1.00 94.25 85 PRO A CA 1
ATOM 645 C C . PRO A 1 85 ? -12.132 5.636 19.348 1.00 94.25 85 PRO A C 1
ATOM 647 O O . PRO A 1 85 ? -11.289 6.298 19.950 1.00 94.25 85 PRO A O 1
ATOM 650 N N . GLY A 1 86 ? -11.902 4.389 18.945 1.00 94.38 86 GLY A N 1
ATOM 651 C CA . GLY A 1 86 ? -10.664 3.662 19.199 1.00 94.38 86 GLY A CA 1
ATOM 652 C C . GLY A 1 86 ? -10.375 2.596 18.145 1.00 94.38 86 GLY A C 1
ATOM 653 O O . GLY A 1 86 ? -11.138 2.391 17.196 1.00 94.38 86 GLY A O 1
ATOM 654 N N . VAL A 1 87 ? -9.252 1.903 18.319 1.00 96.44 87 VAL A N 1
ATOM 655 C CA . VAL A 1 87 ? -8.853 0.759 17.490 1.00 96.44 87 VAL A CA 1
ATOM 656 C C . VAL A 1 87 ? -8.670 -0.445 18.399 1.00 96.44 87 VAL A C 1
ATOM 658 O O . VAL A 1 87 ? -7.899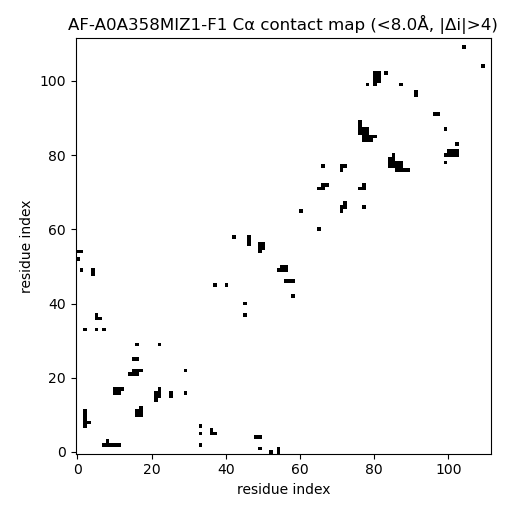 -0.389 19.354 1.00 96.44 87 VAL A O 1
ATOM 661 N N . ARG A 1 88 ? -9.374 -1.540 18.109 1.00 96.19 88 ARG A N 1
ATOM 662 C CA . ARG A 1 88 ? -9.235 -2.779 18.886 1.00 96.19 88 ARG A CA 1
ATOM 663 C C . ARG A 1 88 ? -7.913 -3.492 18.585 1.00 96.19 88 ARG A C 1
ATOM 665 O O . ARG A 1 88 ? -7.327 -3.319 17.515 1.00 96.19 88 ARG A O 1
ATOM 672 N N . ALA A 1 89 ? -7.500 -4.398 19.472 1.00 95.19 89 ALA A N 1
ATOM 673 C CA . ALA A 1 89 ? -6.401 -5.321 19.188 1.00 95.19 89 ALA A CA 1
ATOM 674 C C . ALA A 1 89 ? -6.701 -6.165 17.926 1.00 95.19 89 ALA A C 1
ATOM 676 O O . ALA A 1 89 ? -7.848 -6.579 17.742 1.00 95.19 89 ALA A O 1
ATOM 677 N N . PRO A 1 90 ? -5.714 -6.470 17.060 1.00 95.56 90 PRO A N 1
ATOM 678 C CA . PRO A 1 90 ? -5.948 -7.081 15.743 1.00 95.56 90 PRO A CA 1
ATOM 679 C C . PRO A 1 90 ? -6.239 -8.591 15.784 1.00 95.56 90 PRO A C 1
ATOM 681 O O . PRO A 1 90 ? -6.333 -9.235 14.734 1.00 95.56 90 PRO A O 1
ATOM 684 N N . PHE A 1 91 ? -6.391 -9.163 16.978 1.00 95.38 91 PHE A N 1
ATOM 685 C CA . PHE A 1 91 ? -6.662 -10.579 17.184 1.00 95.38 91 PHE A CA 1
ATOM 686 C C . PHE A 1 91 ? -8.137 -10.905 16.911 1.00 95.38 91 PHE A C 1
ATOM 688 O O . PHE A 1 91 ? -9.031 -10.089 17.141 1.00 95.38 91 PHE A O 1
ATOM 695 N N . ARG A 1 92 ? -8.391 -12.095 16.372 1.00 94.06 92 ARG A N 1
ATOM 696 C CA . ARG A 1 92 ? -9.712 -12.727 16.292 1.00 94.06 92 ARG A CA 1
ATOM 697 C C . ARG A 1 92 ? -9.504 -14.189 16.652 1.00 94.06 92 ARG A C 1
ATOM 699 O O . ARG A 1 92 ? -8.611 -14.820 16.090 1.00 94.06 92 ARG A O 1
ATOM 706 N N . PHE A 1 93 ? -10.303 -14.690 17.578 1.00 96.12 93 PHE A N 1
ATOM 707 C CA . PHE A 1 93 ? -10.293 -16.090 17.976 1.00 96.12 93 PHE A CA 1
ATOM 708 C C . PHE A 1 93 ? -11.518 -16.768 17.364 1.00 96.12 93 PHE A C 1
ATOM 710 O O . PHE A 1 93 ? -12.543 -16.122 17.165 1.00 96.12 93 PHE A O 1
ATOM 717 N N . SER A 1 94 ? -11.406 -18.047 17.011 1.00 96.56 94 SER A N 1
ATOM 718 C CA . SER A 1 94 ? -12.539 -18.797 16.453 1.00 96.56 94 SER A CA 1
ATOM 719 C C . SER A 1 94 ? -13.584 -19.169 17.506 1.00 96.56 94 SER A C 1
ATOM 721 O O . SER A 1 94 ? -14.715 -19.443 17.132 1.00 96.56 94 SER A O 1
ATOM 723 N N . ASP A 1 95 ? -13.194 -19.197 18.785 1.00 96.69 95 ASP A N 1
ATOM 724 C CA . ASP A 1 95 ? -14.018 -19.670 19.910 1.00 96.69 95 ASP A CA 1
A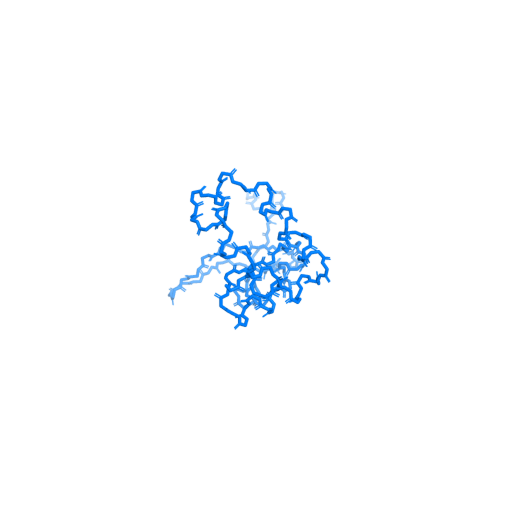TOM 725 C C . ASP A 1 95 ? -13.894 -18.758 21.151 1.00 96.69 95 ASP A C 1
ATOM 727 O O . ASP A 1 95 ? -14.006 -19.193 22.292 1.00 96.69 95 ASP A O 1
ATOM 731 N N . ALA A 1 96 ? -13.561 -17.479 20.938 1.00 95.62 96 ALA A N 1
ATOM 732 C CA . ALA A 1 96 ? -13.534 -16.470 21.995 1.00 95.62 96 ALA A CA 1
ATOM 733 C C . ALA A 1 96 ? -13.760 -15.063 21.429 1.00 95.62 96 ALA A C 1
ATOM 735 O O . ALA A 1 96 ? -13.412 -14.771 20.280 1.00 95.62 96 ALA A O 1
ATOM 736 N N . GLU A 1 97 ? -14.282 -14.171 22.267 1.00 93.75 97 GLU A N 1
ATOM 737 C CA . GLU A 1 97 ? -14.553 -12.777 21.916 1.00 93.75 97 GLU A CA 1
ATOM 738 C C . GLU A 1 97 ? -13.652 -11.816 22.699 1.00 93.75 97 GLU A C 1
ATOM 740 O O . GLU A 1 97 ? -13.189 -12.112 23.801 1.00 93.75 97 GLU A O 1
ATOM 745 N N . LEU A 1 98 ? -13.374 -10.656 22.103 1.00 94.06 98 LEU A N 1
ATOM 746 C CA . LEU A 1 98 ? -12.702 -9.558 22.794 1.00 94.06 98 LEU A CA 1
ATOM 747 C C . LEU A 1 98 ? -13.748 -8.715 23.528 1.00 94.06 98 LEU A C 1
ATOM 749 O O . LEU A 1 98 ? -14.794 -8.412 22.962 1.00 94.06 98 LEU A O 1
ATOM 753 N N . VAL A 1 99 ? -13.416 -8.262 24.734 1.00 93.25 99 VAL A N 1
ATOM 754 C CA . VAL A 1 99 ? -14.203 -7.265 25.473 1.00 93.25 99 VAL A CA 1
ATOM 755 C C . VAL A 1 99 ? -13.849 -5.876 24.929 1.00 93.25 99 VAL A C 1
ATOM 757 O O . VAL A 1 99 ? -12.686 -5.478 24.985 1.00 93.25 99 VAL A O 1
ATOM 760 N N . LEU A 1 100 ? -14.818 -5.186 24.314 1.00 94.00 100 LEU A N 1
ATOM 761 C CA . LEU A 1 100 ? -14.621 -3.941 23.543 1.00 94.00 100 LEU A CA 1
ATOM 762 C C . LEU A 1 100 ? -15.710 -2.884 23.820 1.00 94.00 100 LEU A C 1
ATOM 764 O O . LEU A 1 100 ? -15.934 -1.998 22.995 1.00 94.00 100 LEU A O 1
ATOM 768 N N . ASP A 1 101 ? -16.430 -3.026 24.925 1.00 91.44 101 ASP A N 1
ATOM 769 C CA . ASP A 1 101 ? -17.633 -2.278 25.295 1.00 91.44 101 ASP A CA 1
ATOM 770 C C . ASP A 1 101 ? -17.355 -1.026 26.142 1.00 91.44 101 ASP A C 1
ATOM 772 O O . ASP A 1 101 ? -18.045 -0.023 25.958 1.00 91.44 101 ASP A O 1
ATOM 776 N N . ALA A 1 102 ? -16.330 -1.050 26.997 1.00 93.25 102 ALA A N 1
ATOM 777 C CA . ALA A 1 102 ? -15.968 0.069 27.874 1.00 93.25 102 ALA A CA 1
ATOM 778 C C . ALA A 1 102 ? -14.893 0.994 27.273 1.00 93.25 102 ALA A C 1
ATOM 780 O O . ALA A 1 102 ? -13.934 0.532 26.641 1.00 93.25 102 ALA A O 1
ATOM 781 N N . ALA A 1 103 ? -15.041 2.308 27.473 1.00 94.06 103 ALA A N 1
ATOM 782 C CA . ALA A 1 103 ? -13.995 3.273 27.149 1.00 94.06 103 ALA A CA 1
ATOM 783 C C . ALA A 1 103 ? -12.940 3.334 28.269 1.00 94.06 103 ALA A C 1
ATOM 785 O O . ALA A 1 103 ? -13.052 2.683 29.308 1.00 94.06 103 ALA A O 1
ATOM 786 N N . SER A 1 104 ? -11.877 4.116 28.054 1.00 92.44 104 SER A N 1
ATOM 787 C CA . SER A 1 104 ? -10.876 4.358 29.096 1.00 92.44 104 SER A CA 1
ATOM 788 C C . SER A 1 104 ? -11.522 5.021 30.320 1.00 92.44 104 SER A C 1
ATOM 790 O O . SER A 1 104 ? -12.228 6.018 30.142 1.00 92.44 104 SER A O 1
ATOM 792 N N . PRO A 1 105 ? -11.242 4.546 31.548 1.00 93.56 105 PRO A N 1
ATOM 793 C CA . PRO A 1 105 ? -11.824 5.128 32.747 1.00 93.56 105 PRO A CA 1
ATOM 794 C C . PRO A 1 105 ? -11.300 6.547 32.977 1.00 93.56 105 PRO A C 1
ATOM 796 O O . PRO A 1 105 ? -10.145 6.874 32.677 1.00 93.56 105 PRO A O 1
ATOM 799 N N . ALA A 1 106 ? -12.142 7.395 33.558 1.00 92.44 106 ALA A N 1
ATOM 800 C CA . ALA A 1 106 ? -11.710 8.679 34.085 1.00 92.44 106 ALA A CA 1
ATOM 801 C C . ALA A 1 106 ? -10.798 8.488 35.311 1.00 92.44 106 ALA A C 1
ATOM 803 O O . ALA A 1 106 ? -10.825 7.462 35.996 1.00 92.44 106 ALA A O 1
ATOM 804 N N . LEU A 1 107 ? -9.993 9.507 35.621 1.00 94.50 107 LEU A N 1
ATOM 805 C CA . LEU A 1 107 ? -9.126 9.479 36.798 1.00 94.50 107 LEU A CA 1
ATOM 806 C C . LEU A 1 107 ? -9.961 9.288 38.077 1.00 94.50 107 LEU A C 1
ATOM 808 O O . LEU A 1 107 ? -10.773 10.144 38.419 1.00 94.50 107 LEU A O 1
ATOM 812 N N . GLY A 1 108 ? -9.721 8.184 38.790 1.00 93.44 108 GLY A N 1
ATOM 813 C CA . GLY A 1 108 ? -10.398 7.855 40.048 1.00 93.44 108 GLY A CA 1
ATOM 814 C C . GLY A 1 108 ? -11.771 7.191 39.906 1.00 93.44 108 GLY A C 1
ATOM 815 O O . GLY A 1 108 ? -12.423 6.991 40.923 1.00 93.44 108 GLY A O 1
ATOM 816 N N . GLN A 1 109 ? -12.203 6.835 38.690 1.00 91.38 109 GLN A N 1
ATOM 817 C CA . GLN A 1 109 ? -13.506 6.198 38.443 1.00 91.38 109 GLN A CA 1
ATOM 818 C C . GLN A 1 109 ? -13.673 4.857 39.173 1.00 91.38 109 GLN A C 1
ATOM 820 O O . GLN A 1 109 ? -14.758 4.570 39.669 1.00 91.38 109 GLN A O 1
ATOM 825 N N . ASP A 1 110 ? -12.590 4.087 39.287 1.00 90.69 110 ASP A N 1
ATOM 826 C CA . ASP A 1 110 ? -12.595 2.748 39.889 1.00 90.69 110 ASP A CA 1
ATOM 827 C C . ASP A 1 110 ? -11.865 2.702 41.246 1.00 90.69 110 ASP A C 1
ATOM 829 O O . ASP A 1 110 ? -11.507 1.631 41.737 1.00 90.69 110 ASP A O 1
ATOM 833 N N . ASN A 1 111 ? -11.620 3.863 41.866 1.00 90.00 111 ASN A N 1
ATOM 834 C CA . ASN A 1 111 ? -11.048 3.923 43.209 1.00 90.00 111 ASN A CA 1
ATOM 835 C C . ASN A 1 111 ? -12.163 3.690 44.237 1.00 90.00 111 ASN A C 1
ATOM 837 O O . ASN A 1 111 ? -12.950 4.593 44.518 1.00 90.00 111 ASN A O 1
ATOM 841 N N . SER A 1 112 ? -12.220 2.475 44.781 1.00 74.44 112 SER A N 1
ATOM 842 C CA . SER A 1 112 ? -13.030 2.121 45.955 1.00 74.44 112 SER A CA 1
ATOM 843 C C . SER A 1 112 ? -12.486 2.727 47.243 1.00 74.44 112 SER A C 1
ATOM 845 O O . SER A 1 112 ? -11.245 2.654 47.415 1.00 74.44 112 SER A O 1
#